Protein AF-A0A7S3F2D3-F1 (afdb_monomer_lite)

Foldseek 3Di:
DDPPPPPPPDDDDQDDLVNLLVVLVPDPLLVVLLVVLVVVPFWDALVCLVVSCVSCVVQADPVLSVVLSVVCNVPTDGSVVSSVSSSVRSSVVVNVVSVVVCVVVVPPPDPDPVNVVVVVVVVVVVVVVPPPDDPDDDDDDDDDDDDDDPPPDDDD

Radius of gyration: 31.04 Å; chains: 1; bounding box: 44×91×66 Å

Organism: NCBI:txid156174

Sequence (156 aa):
MQREKHVKNHGRTKKNKAELEEQLLRDPSFIRFQEEVTAHGSKVRASTVPKLLKIVDDLISKEYKMALLESTQRRAKGPAAVIEAVRQEALRKLMHEEDVLFDEAGMHNEFTMAELQERLDNVARSRSAHHTAAAEVRPLPQPPPPPLQLEGDGSC

pLDDT: mean 72.35, std 15.08, range [40.81, 91.88]

Structure (mmCIF, N/CA/C/O backbone):
data_AF-A0A7S3F2D3-F1
#
_entry.id   AF-A0A7S3F2D3-F1
#
loop_
_atom_site.group_PDB
_atom_site.id
_atom_site.type_symbol
_atom_site.label_atom_id
_atom_site.label_alt_id
_atom_site.label_comp_id
_atom_site.label_asym_id
_atom_site.label_entity_id
_atom_site.label_seq_id
_atom_site.pdbx_PDB_ins_code
_atom_site.Cartn_x
_atom_site.Cartn_y
_atom_site.Cartn_z
_atom_site.occupancy
_atom_site.B_iso_or_equiv
_atom_site.auth_seq_id
_atom_site.auth_comp_id
_atom_site.auth_asym_id
_atom_site.auth_atom_id
_atom_site.pdbx_PDB_model_num
ATOM 1 N N . MET A 1 1 ? 11.841 15.411 -46.232 1.00 44.62 1 MET A N 1
ATOM 2 C CA . MET A 1 1 ? 12.281 15.823 -44.881 1.00 44.62 1 MET A CA 1
ATOM 3 C C . MET A 1 1 ? 11.528 14.984 -43.858 1.00 44.62 1 MET A C 1
ATOM 5 O O . MET A 1 1 ? 10.372 15.277 -43.577 1.00 44.62 1 MET A O 1
ATOM 9 N N . GLN A 1 2 ? 12.122 13.892 -43.380 1.00 42.56 2 GLN A N 1
ATOM 10 C CA . GLN A 1 2 ? 11.521 13.057 -42.338 1.00 42.56 2 GLN A CA 1
ATOM 11 C C . GLN A 1 2 ? 12.016 13.566 -40.981 1.00 42.56 2 GLN A C 1
ATOM 13 O O . GLN A 1 2 ? 13.215 13.671 -40.753 1.00 42.56 2 GLN A O 1
ATOM 18 N N . ARG A 1 3 ? 11.082 13.973 -40.115 1.00 46.75 3 ARG A N 1
ATOM 19 C CA . ARG A 1 3 ? 11.367 14.355 -38.730 1.00 46.75 3 ARG A CA 1
ATOM 20 C C . ARG A 1 3 ? 11.551 13.071 -37.929 1.00 46.75 3 ARG A C 1
ATOM 22 O O . ARG A 1 3 ? 10.563 12.461 -37.526 1.00 46.75 3 ARG A O 1
ATOM 29 N N . GLU A 1 4 ? 12.797 12.672 -37.713 1.00 46.28 4 GLU A N 1
ATOM 30 C CA . GLU A 1 4 ? 13.143 11.656 -36.722 1.00 46.28 4 GLU A CA 1
ATOM 31 C C . GLU A 1 4 ? 12.720 12.164 -35.340 1.00 46.28 4 GLU A C 1
ATOM 33 O O . GLU A 1 4 ? 13.349 13.041 -34.741 1.00 46.28 4 GLU A O 1
ATOM 38 N N . LYS A 1 5 ? 11.603 11.634 -34.834 1.00 51.44 5 LYS A N 1
ATOM 39 C CA . LYS A 1 5 ? 11.257 11.740 -33.420 1.00 51.44 5 LYS A CA 1
ATOM 40 C C . LYS A 1 5 ? 12.273 10.895 -32.655 1.00 51.44 5 LYS A C 1
ATOM 42 O O . LYS A 1 5 ? 12.060 9.706 -32.458 1.00 51.44 5 LYS A O 1
ATOM 47 N N . HIS A 1 6 ? 13.371 11.517 -32.236 1.00 40.81 6 HIS A N 1
ATOM 48 C CA . HIS A 1 6 ? 14.227 10.990 -31.180 1.00 40.81 6 HIS A CA 1
ATOM 49 C C . HIS A 1 6 ? 13.373 10.847 -29.914 1.00 40.81 6 HIS A C 1
ATOM 51 O O . HIS A 1 6 ? 13.193 11.804 -29.156 1.00 40.81 6 HIS A O 1
ATOM 57 N N . VAL A 1 7 ? 12.801 9.662 -29.700 1.00 47.72 7 VAL A N 1
ATOM 58 C CA . VAL A 1 7 ? 12.283 9.282 -28.390 1.00 47.72 7 VAL A CA 1
ATOM 59 C C . VAL A 1 7 ? 13.518 9.137 -27.514 1.00 47.72 7 VAL A C 1
ATOM 61 O O . VAL A 1 7 ? 14.297 8.199 -27.660 1.00 47.72 7 VAL A O 1
ATOM 64 N N . LYS A 1 8 ? 13.757 10.132 -26.658 1.00 41.03 8 LYS A N 1
ATOM 65 C CA . LYS A 1 8 ? 14.771 10.054 -25.610 1.00 41.03 8 LYS A CA 1
ATOM 66 C C . LYS A 1 8 ? 14.320 8.980 -24.618 1.00 41.03 8 LYS A C 1
ATOM 68 O O . LYS A 1 8 ? 13.728 9.304 -23.594 1.00 41.03 8 LYS A O 1
ATOM 73 N N . ASN A 1 9 ? 14.588 7.714 -24.921 1.00 48.38 9 ASN A N 1
ATOM 74 C CA . ASN A 1 9 ? 14.547 6.635 -23.941 1.00 48.38 9 ASN A CA 1
ATOM 75 C C . ASN A 1 9 ? 15.756 6.829 -23.017 1.00 48.38 9 ASN A C 1
ATOM 77 O O . ASN A 1 9 ? 16.796 6.198 -23.175 1.00 48.38 9 ASN A O 1
ATOM 81 N N . HIS A 1 10 ? 15.668 7.801 -22.107 1.00 44.59 10 HIS A N 1
ATOM 82 C CA . HIS A 1 10 ? 16.598 7.882 -20.991 1.00 44.59 10 HIS A CA 1
ATOM 83 C C . HIS A 1 10 ? 16.352 6.673 -20.095 1.00 44.59 10 HIS A C 1
ATOM 85 O O . HIS A 1 10 ? 15.239 6.483 -19.607 1.00 44.59 10 HIS A O 1
ATOM 91 N N . GLY A 1 11 ? 17.402 5.865 -19.934 1.00 50.88 11 GLY A N 1
ATOM 92 C CA . GLY A 1 11 ? 17.434 4.684 -19.087 1.00 50.88 11 GLY A CA 1
ATOM 93 C C . GLY A 1 11 ? 16.884 4.998 -17.706 1.00 50.88 11 GLY A C 1
ATOM 94 O O . GLY A 1 11 ? 17.513 5.692 -16.909 1.00 50.88 11 GLY A O 1
ATOM 95 N N . ARG A 1 12 ? 15.682 4.495 -17.440 1.00 61.75 12 ARG A N 1
ATOM 96 C CA . ARG A 1 12 ? 15.146 4.425 -16.089 1.00 61.75 12 ARG A CA 1
ATOM 97 C C . ARG A 1 12 ? 16.090 3.510 -15.312 1.00 61.75 12 ARG A C 1
ATOM 99 O O . ARG A 1 12 ? 16.344 2.391 -15.746 1.00 61.75 12 ARG A O 1
ATOM 106 N N . THR A 1 13 ? 16.639 3.990 -14.203 1.00 69.81 13 THR A N 1
ATOM 107 C CA . THR A 1 13 ? 17.375 3.144 -13.254 1.00 69.81 13 THR A CA 1
ATOM 108 C C . THR A 1 13 ? 16.365 2.442 -12.358 1.00 69.81 13 THR A C 1
ATOM 110 O O . THR A 1 13 ? 15.392 3.069 -11.931 1.00 69.81 13 THR A O 1
ATOM 113 N N . LYS A 1 14 ? 16.554 1.138 -12.120 1.00 78.62 14 LYS A N 1
ATOM 114 C CA . LYS A 1 14 ? 15.628 0.336 -11.314 1.00 78.62 14 LYS A CA 1
ATOM 115 C C . LYS A 1 14 ? 15.625 0.867 -9.900 1.00 78.62 14 LYS A C 1
ATOM 117 O O . LYS A 1 14 ? 16.696 0.949 -9.296 1.00 78.62 14 LYS A O 1
ATOM 122 N N . LYS A 1 15 ? 14.445 1.211 -9.382 1.00 81.75 15 LYS A N 1
ATOM 123 C CA . LYS A 1 15 ? 14.356 1.658 -7.998 1.00 81.75 15 LYS A CA 1
ATOM 124 C C . LYS A 1 15 ? 14.701 0.497 -7.084 1.00 81.75 15 LYS A C 1
ATOM 126 O O . LYS A 1 15 ? 14.165 -0.605 -7.208 1.00 81.75 15 LYS A O 1
ATOM 131 N N . ASN A 1 16 ? 15.611 0.740 -6.157 1.00 84.56 16 ASN A N 1
ATOM 132 C CA . ASN A 1 16 ? 15.904 -0.206 -5.100 1.00 84.56 16 ASN A CA 1
ATOM 133 C C . ASN A 1 16 ? 14.797 -0.168 -4.028 1.00 84.56 16 ASN A C 1
ATOM 135 O O . ASN A 1 16 ? 13.944 0.721 -3.992 1.00 84.56 16 ASN A O 1
ATOM 139 N N . LYS A 1 17 ? 14.817 -1.144 -3.116 1.00 83.75 17 LYS A N 1
ATOM 140 C CA . LYS A 1 17 ? 13.819 -1.255 -2.044 1.00 83.75 17 LYS A CA 1
ATOM 141 C C . LYS A 1 17 ? 13.699 0.027 -1.204 1.00 83.75 17 LYS A C 1
ATOM 143 O O . LYS A 1 17 ? 12.588 0.405 -0.855 1.00 83.75 17 LYS A O 1
ATOM 148 N N . ALA A 1 18 ? 14.811 0.693 -0.891 1.00 86.38 18 ALA A N 1
ATOM 149 C CA . ALA A 1 18 ? 14.800 1.905 -0.071 1.00 86.38 18 ALA A CA 1
ATOM 150 C C . ALA A 1 18 ? 14.132 3.086 -0.797 1.00 86.38 18 ALA A C 1
ATOM 152 O O . ALA A 1 18 ? 13.370 3.829 -0.185 1.00 86.38 18 ALA A O 1
ATOM 153 N N . GLU A 1 19 ? 14.345 3.215 -2.107 1.00 87.00 19 GLU A N 1
ATOM 154 C CA . GLU A 1 19 ? 13.684 4.229 -2.939 1.00 87.00 19 GLU A CA 1
ATOM 155 C C . GLU A 1 19 ? 12.172 3.981 -3.045 1.00 87.00 19 GLU A C 1
ATOM 157 O O . GLU A 1 19 ? 11.379 4.922 -3.002 1.00 87.00 19 GLU A O 1
ATOM 162 N N . LEU A 1 20 ? 11.752 2.714 -3.132 1.00 86.88 20 LEU A N 1
ATOM 163 C CA . LEU A 1 20 ? 10.332 2.346 -3.112 1.00 86.88 20 LEU A CA 1
ATOM 164 C C . LEU A 1 20 ? 9.686 2.584 -1.745 1.00 86.88 20 LEU A C 1
ATOM 166 O O . LEU A 1 20 ? 8.534 3.010 -1.674 1.00 86.88 20 LEU A O 1
ATOM 170 N N . GLU A 1 21 ? 10.427 2.367 -0.659 1.00 87.94 21 GLU A N 1
ATOM 171 C CA . GLU A 1 21 ? 9.994 2.734 0.690 1.00 87.94 21 GLU A CA 1
ATOM 172 C C . GLU A 1 21 ? 9.810 4.236 0.852 1.00 87.94 21 GLU A C 1
ATOM 174 O O . GLU A 1 21 ? 8.783 4.670 1.370 1.00 87.94 21 GLU A O 1
ATOM 179 N N . GLU A 1 22 ? 10.758 5.037 0.376 1.00 89.94 22 GLU A N 1
ATOM 180 C CA . GLU A 1 22 ? 10.638 6.489 0.413 1.00 89.94 22 GLU A CA 1
ATOM 181 C C . GLU A 1 22 ? 9.462 6.985 -0.440 1.00 89.94 22 GLU A C 1
ATOM 183 O O . GLU A 1 22 ? 8.721 7.874 -0.015 1.00 89.94 22 GLU A O 1
ATOM 188 N N . GLN A 1 23 ? 9.239 6.377 -1.609 1.00 87.50 23 GLN A N 1
ATOM 189 C CA . GLN A 1 23 ? 8.074 6.667 -2.440 1.00 87.50 23 GLN A CA 1
ATOM 190 C C . GLN A 1 23 ? 6.767 6.354 -1.703 1.00 87.50 23 GLN A C 1
ATOM 192 O O . GLN A 1 23 ? 5.868 7.192 -1.689 1.00 87.50 23 GLN A O 1
ATOM 197 N N . LEU A 1 24 ? 6.666 5.184 -1.067 1.00 88.94 24 LEU A N 1
ATOM 198 C CA . LEU A 1 24 ? 5.480 4.789 -0.308 1.00 88.94 24 LEU A CA 1
ATOM 199 C C . LEU A 1 24 ? 5.238 5.717 0.891 1.00 88.94 24 LEU A C 1
ATOM 201 O O . LEU A 1 24 ? 4.101 6.087 1.161 1.00 88.94 24 LEU A O 1
ATOM 205 N N . LEU A 1 25 ? 6.292 6.140 1.594 1.00 88.81 25 LEU A N 1
ATOM 206 C CA . LEU A 1 25 ? 6.184 7.069 2.726 1.00 88.81 25 LEU A CA 1
ATOM 207 C C . LEU A 1 25 ? 5.719 8.472 2.319 1.00 88.81 25 LEU A C 1
ATOM 209 O O . LEU A 1 25 ? 5.173 9.196 3.149 1.00 88.81 25 LEU A O 1
ATOM 213 N N . ARG A 1 26 ? 5.920 8.853 1.056 1.00 90.38 26 ARG A N 1
ATOM 214 C CA . ARG A 1 26 ? 5.427 10.111 0.480 1.00 90.38 26 ARG A CA 1
ATOM 215 C C . ARG A 1 26 ? 4.042 9.969 -0.158 1.00 90.38 26 ARG A C 1
ATOM 217 O O . ARG A 1 26 ? 3.489 10.971 -0.609 1.00 90.38 26 ARG A O 1
ATOM 224 N N . ASP A 1 27 ? 3.484 8.759 -0.210 1.00 90.19 27 ASP A N 1
ATOM 225 C CA . ASP A 1 27 ? 2.192 8.505 -0.835 1.00 90.19 27 ASP A CA 1
ATOM 226 C C . ASP A 1 27 ? 1.036 9.073 0.021 1.00 90.19 27 ASP A C 1
ATOM 228 O O . ASP A 1 27 ? 0.857 8.666 1.175 1.00 90.19 27 ASP A O 1
ATOM 232 N N . PRO A 1 28 ? 0.207 9.990 -0.517 1.00 90.25 28 PRO A N 1
ATOM 233 C CA . PRO A 1 28 ? -0.875 10.624 0.240 1.00 90.25 28 PRO A CA 1
ATOM 234 C C . PRO A 1 28 ? -1.953 9.660 0.746 1.00 90.25 28 PRO A C 1
ATOM 236 O O . PRO A 1 28 ? -2.665 9.971 1.704 1.00 90.25 28 PRO A O 1
ATOM 239 N N . SER A 1 29 ? -2.146 8.523 0.081 1.00 90.00 29 SER A N 1
ATOM 240 C CA . SER A 1 29 ? -3.112 7.502 0.489 1.00 90.00 29 SER A CA 1
ATOM 241 C C . SER A 1 29 ? -2.542 6.667 1.631 1.00 90.00 29 SER A C 1
ATOM 243 O O . SER A 1 29 ? -3.244 6.400 2.607 1.00 90.00 29 SER A O 1
ATOM 245 N N . PHE A 1 30 ? -1.250 6.333 1.570 1.00 89.81 30 PHE A N 1
ATOM 246 C CA . PHE A 1 30 ? -0.566 5.648 2.664 1.00 89.81 30 PHE A CA 1
ATOM 247 C C . PHE A 1 30 ? -0.464 6.515 3.928 1.00 89.81 30 PHE A C 1
ATOM 249 O O . PHE A 1 30 ? -0.734 6.019 5.021 1.00 89.81 30 PHE A O 1
ATOM 256 N N . ILE A 1 31 ? -0.169 7.814 3.790 1.00 91.19 31 ILE A N 1
ATOM 257 C CA . ILE A 1 31 ? -0.139 8.769 4.914 1.00 91.19 31 ILE A CA 1
ATOM 258 C C . ILE A 1 31 ? -1.514 8.849 5.593 1.00 91.19 31 ILE A C 1
ATOM 260 O O . ILE A 1 31 ? -1.621 8.611 6.795 1.00 91.19 31 ILE A O 1
ATOM 264 N N . ARG A 1 32 ? -2.586 9.082 4.820 1.00 91.88 32 ARG A N 1
ATOM 265 C CA . ARG A 1 32 ? -3.959 9.139 5.359 1.00 91.88 32 ARG A CA 1
ATOM 266 C C . ARG A 1 32 ? -4.363 7.850 6.064 1.00 91.88 32 ARG A C 1
ATOM 268 O O . ARG A 1 32 ? -5.030 7.879 7.092 1.00 91.88 32 ARG A O 1
ATOM 275 N N . PHE A 1 33 ? -3.945 6.705 5.534 1.00 91.19 33 PHE A N 1
ATOM 276 C CA . PHE A 1 33 ? -4.192 5.422 6.175 1.00 91.19 33 PHE A CA 1
ATOM 277 C C . PHE A 1 33 ? -3.475 5.289 7.521 1.00 91.19 33 PHE A C 1
ATOM 279 O O . PHE A 1 33 ? -4.085 4.818 8.478 1.00 91.19 33 PHE A O 1
ATOM 286 N N . GLN A 1 34 ? -2.216 5.723 7.631 1.00 89.50 34 GLN A N 1
ATOM 287 C CA . GLN A 1 34 ? -1.500 5.715 8.910 1.00 89.50 34 GLN A CA 1
ATOM 288 C C . GLN A 1 34 ? -2.197 6.586 9.957 1.00 89.50 34 GLN A C 1
ATOM 290 O O . GLN A 1 34 ? -2.373 6.143 11.094 1.00 89.50 34 GLN A O 1
ATOM 295 N N . GLU A 1 35 ? -2.621 7.790 9.574 1.00 90.44 35 GLU A N 1
ATOM 296 C CA . GLU A 1 35 ? -3.352 8.712 10.448 1.00 90.44 35 GLU A CA 1
ATOM 297 C C . GLU A 1 35 ? -4.655 8.073 10.953 1.00 90.44 35 GLU A C 1
ATOM 299 O O . GLU A 1 35 ? -4.879 7.991 12.163 1.00 90.44 35 GLU A O 1
ATOM 304 N N . GLU A 1 36 ? -5.463 7.517 10.046 1.00 89.12 36 GLU A N 1
ATOM 305 C CA . GLU A 1 36 ? -6.760 6.915 10.374 1.00 89.12 36 GLU A CA 1
ATOM 306 C C . GLU A 1 36 ? -6.615 5.645 11.236 1.00 89.12 36 GLU A C 1
ATOM 308 O O . GLU A 1 36 ? -7.369 5.418 12.186 1.00 89.12 36 GLU A O 1
ATOM 313 N N . VAL A 1 37 ? -5.612 4.807 10.953 1.00 87.31 37 VAL A N 1
ATOM 314 C CA . VAL A 1 37 ? -5.323 3.602 11.748 1.00 87.31 37 VAL A CA 1
ATOM 315 C C . VAL A 1 37 ? -4.846 3.972 13.154 1.00 87.31 37 VAL A C 1
ATOM 317 O O . VAL A 1 37 ? -5.221 3.309 14.124 1.00 87.31 37 VAL A O 1
ATOM 320 N N . THR A 1 38 ? -4.054 5.036 13.286 1.00 85.81 38 THR A N 1
ATOM 321 C CA . THR A 1 38 ? -3.532 5.502 14.580 1.00 85.81 38 THR A CA 1
ATOM 322 C C . THR A 1 38 ? -4.618 6.195 15.410 1.00 85.81 38 THR A C 1
ATOM 324 O O . THR A 1 38 ? -4.657 6.033 16.631 1.00 85.81 38 THR A O 1
ATOM 327 N N . ALA A 1 39 ? -5.569 6.874 14.760 1.00 86.06 39 ALA A N 1
ATOM 328 C CA . ALA A 1 39 ? -6.742 7.470 15.402 1.00 86.06 39 ALA A CA 1
ATOM 329 C C . ALA A 1 39 ? -7.682 6.437 16.058 1.00 86.06 39 ALA A C 1
ATOM 331 O O . ALA A 1 39 ? -8.411 6.769 16.994 1.00 86.06 39 ALA A O 1
ATOM 332 N N . HIS A 1 40 ? -7.645 5.166 15.638 1.00 74.75 40 HIS A N 1
ATOM 333 C CA . HIS A 1 40 ? -8.490 4.104 16.200 1.00 74.75 40 HIS A CA 1
ATOM 334 C C . HIS A 1 40 ? -8.095 3.633 17.619 1.00 74.75 40 HIS A C 1
ATOM 336 O O . HIS A 1 40 ? -8.827 2.839 18.220 1.00 74.75 40 HIS A O 1
ATOM 342 N N . GLY A 1 41 ? -6.987 4.124 18.187 1.00 74.25 41 GLY A N 1
ATOM 343 C CA . GLY A 1 41 ? -6.551 3.800 19.549 1.00 74.25 41 GLY A CA 1
ATOM 344 C C . GLY A 1 41 ? -5.773 2.483 19.642 1.00 74.25 41 GLY A C 1
ATOM 345 O O . GLY A 1 41 ? -5.090 2.082 18.712 1.00 74.25 41 GLY A O 1
ATOM 346 N N . SER A 1 42 ? -5.833 1.777 20.775 1.00 77.62 42 SER A N 1
ATOM 347 C CA . SER A 1 42 ? -4.917 0.654 21.061 1.00 77.62 42 SER A CA 1
ATOM 348 C C . SER A 1 42 ? -5.153 -0.625 20.241 1.00 77.62 42 SER A C 1
ATOM 350 O O . SER A 1 42 ? -4.258 -1.471 20.164 1.00 77.62 42 SER A O 1
ATOM 352 N N . LYS A 1 43 ? -6.335 -0.799 19.631 1.00 82.06 43 LYS A N 1
ATOM 353 C CA . LYS A 1 43 ? -6.689 -1.992 18.842 1.00 82.06 43 LYS A CA 1
ATOM 354 C C . LYS A 1 43 ? -7.596 -1.646 17.666 1.00 82.06 43 LYS A C 1
ATOM 356 O O . LYS A 1 43 ? -8.615 -0.981 17.836 1.00 82.06 43 LYS A O 1
ATOM 361 N N . VAL A 1 44 ? -7.288 -2.216 16.505 1.00 82.19 44 VAL A N 1
ATOM 362 C CA . VAL A 1 44 ? -8.126 -2.129 15.306 1.00 82.19 44 VAL A CA 1
ATOM 363 C C . VAL A 1 44 ? -9.126 -3.286 15.311 1.00 82.19 44 VAL A C 1
ATOM 365 O O . VAL A 1 44 ? -8.745 -4.454 15.432 1.00 82.19 44 VAL A O 1
ATOM 368 N N . ARG A 1 45 ? -10.422 -2.970 15.205 1.00 81.25 45 ARG A N 1
ATOM 369 C CA . ARG A 1 45 ? -11.493 -3.975 15.128 1.00 81.25 45 ARG A CA 1
ATOM 370 C C . ARG A 1 45 ? -11.670 -4.437 13.686 1.00 81.25 45 ARG A C 1
ATOM 372 O O . ARG A 1 45 ? -11.588 -3.640 12.761 1.00 81.25 45 ARG A O 1
ATOM 379 N N . ALA A 1 46 ? -12.032 -5.698 13.488 1.00 80.50 46 ALA A N 1
ATOM 380 C CA . ALA A 1 46 ? -12.260 -6.238 12.148 1.00 80.50 46 ALA A CA 1
ATOM 381 C C . ALA A 1 46 ? -13.326 -5.476 11.335 1.00 80.50 46 ALA A C 1
ATOM 383 O O . ALA A 1 46 ? -13.222 -5.384 10.119 1.00 80.50 46 ALA A O 1
ATOM 384 N N . SER A 1 47 ? -14.329 -4.886 11.995 1.00 83.31 47 SER A N 1
ATOM 385 C CA .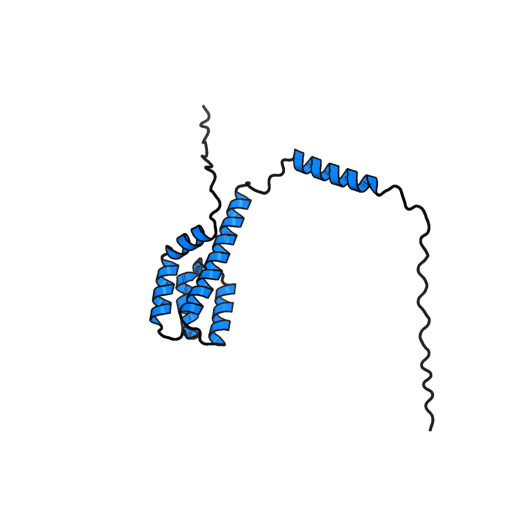 SER A 1 47 ? -15.373 -4.093 11.332 1.00 83.31 47 SER A CA 1
ATOM 386 C C . SER A 1 47 ? -14.877 -2.763 10.754 1.00 83.31 47 SER A C 1
ATOM 388 O O . SER A 1 47 ? -15.539 -2.198 9.884 1.00 83.31 47 SER A O 1
ATOM 390 N N . THR A 1 48 ? -13.734 -2.249 11.217 1.00 84.38 48 THR A N 1
ATOM 391 C CA . THR A 1 48 ? -13.156 -0.988 10.728 1.00 84.38 48 THR A CA 1
ATOM 392 C C . THR A 1 48 ? -12.139 -1.221 9.615 1.00 84.38 48 THR A C 1
ATOM 394 O O . THR A 1 48 ? -11.973 -0.360 8.755 1.00 84.38 48 THR A O 1
ATOM 397 N N . VAL A 1 49 ? -11.540 -2.415 9.549 1.00 84.19 49 VAL A N 1
ATOM 398 C CA . VAL A 1 49 ? -10.535 -2.801 8.544 1.00 84.19 49 VAL A CA 1
ATOM 399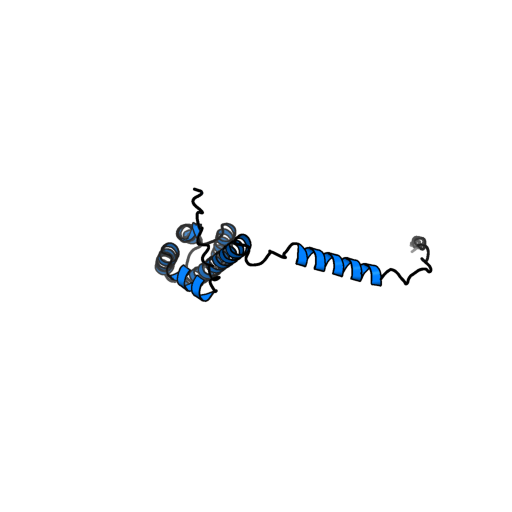 C C . VAL A 1 49 ? -10.991 -2.564 7.097 1.00 84.19 49 VAL A C 1
ATOM 401 O O . VAL A 1 49 ? -10.238 -1.919 6.377 1.00 84.19 49 VAL A O 1
ATOM 404 N N . PRO A 1 50 ? -12.207 -2.940 6.644 1.00 85.50 50 PRO A N 1
ATOM 405 C CA . PRO A 1 50 ? -12.646 -2.638 5.278 1.00 85.50 50 PRO A CA 1
ATOM 406 C C . PRO A 1 50 ? -12.620 -1.145 4.936 1.00 85.50 50 PRO A C 1
ATOM 408 O O . PRO A 1 50 ? -12.256 -0.768 3.826 1.00 85.50 50 PRO A O 1
ATOM 411 N N . LYS A 1 51 ? -13.003 -0.288 5.893 1.00 88.25 51 LYS A N 1
ATOM 412 C CA . LYS A 1 51 ? -13.029 1.168 5.697 1.00 88.25 51 LYS A CA 1
ATOM 413 C C . LYS A 1 51 ? -11.615 1.727 5.581 1.00 88.25 51 LYS A C 1
ATOM 415 O O . LYS A 1 51 ? -11.366 2.551 4.712 1.00 88.25 51 LYS A O 1
ATOM 420 N N . LEU A 1 52 ? -10.703 1.226 6.412 1.00 86.50 52 LEU A N 1
ATOM 421 C CA . LEU A 1 52 ? -9.292 1.607 6.400 1.00 86.50 52 LEU A CA 1
ATOM 422 C C . LEU A 1 52 ? -8.608 1.158 5.103 1.00 86.50 52 LEU A C 1
ATOM 424 O O . LEU A 1 52 ? -7.915 1.941 4.465 1.00 86.50 52 LEU A O 1
ATOM 428 N N . LEU A 1 53 ? -8.858 -0.074 4.654 1.00 87.44 53 LEU A N 1
ATOM 429 C CA . LEU A 1 53 ? -8.251 -0.602 3.430 1.00 87.44 53 LEU A CA 1
ATOM 430 C C . LEU A 1 53 ? -8.767 0.062 2.154 1.00 87.44 53 LEU A C 1
ATOM 432 O O . LEU A 1 53 ? -8.049 0.077 1.161 1.00 87.44 53 LEU A O 1
ATOM 436 N N . LYS A 1 54 ? -9.958 0.671 2.191 1.00 88.81 54 LYS A N 1
ATOM 437 C CA . LYS A 1 54 ? -10.464 1.492 1.086 1.00 88.81 54 LYS A CA 1
ATOM 438 C C . LYS A 1 54 ? -9.605 2.740 0.837 1.00 88.81 54 LYS A C 1
ATOM 440 O O . LYS A 1 54 ? -9.596 3.251 -0.274 1.00 88.81 54 LYS A O 1
ATOM 445 N N . ILE A 1 55 ? -8.884 3.230 1.848 1.00 87.00 55 ILE A N 1
ATOM 446 C CA . ILE A 1 55 ? -7.977 4.380 1.707 1.00 87.00 55 ILE A CA 1
ATOM 447 C C . ILE A 1 55 ? -6.767 4.001 0.843 1.00 87.00 55 ILE A C 1
ATOM 449 O O . ILE A 1 55 ? -6.300 4.810 0.051 1.00 87.00 55 ILE A O 1
ATOM 453 N N . VAL A 1 56 ? -6.295 2.759 0.963 1.00 86.75 56 VAL A N 1
ATOM 454 C CA . VAL A 1 56 ? -5.116 2.219 0.264 1.00 86.75 56 VAL A CA 1
ATOM 455 C C . VAL A 1 56 ? -5.506 1.241 -0.843 1.00 86.75 56 VAL A C 1
ATOM 457 O O . VAL A 1 56 ? -4.748 0.327 -1.159 1.00 86.75 56 VAL A O 1
ATOM 460 N N . ASP A 1 57 ? -6.700 1.403 -1.423 1.00 86.81 57 ASP A N 1
ATOM 461 C CA . ASP A 1 57 ? -7.288 0.420 -2.339 1.00 86.81 57 ASP A CA 1
ATOM 462 C C . ASP A 1 57 ? -6.372 0.124 -3.537 1.00 86.81 57 ASP A C 1
ATOM 464 O O . ASP A 1 57 ? -6.216 -1.037 -3.920 1.00 86.81 57 ASP A O 1
ATOM 468 N N . ASP A 1 58 ? -5.697 1.159 -4.035 1.00 84.69 58 ASP A N 1
ATOM 469 C CA . ASP A 1 58 ? -4.779 1.093 -5.171 1.00 84.69 58 ASP A CA 1
ATOM 470 C C . ASP A 1 58 ? -3.376 0.592 -4.795 1.00 84.69 58 ASP A C 1
ATOM 472 O O . ASP A 1 58 ? -2.627 0.154 -5.664 1.00 84.69 58 ASP A O 1
ATOM 476 N N . LEU A 1 59 ? -3.004 0.606 -3.512 1.00 83.19 59 LEU A N 1
ATOM 477 C CA . LEU A 1 59 ? -1.656 0.239 -3.060 1.00 83.19 59 LEU A CA 1
ATOM 478 C C . LEU A 1 59 ? -1.508 -1.250 -2.747 1.00 83.19 59 LEU A C 1
ATOM 480 O O . LEU A 1 59 ? -0.398 -1.769 -2.756 1.00 83.19 59 LEU A O 1
ATOM 484 N N . ILE A 1 60 ? -2.606 -1.955 -2.472 1.00 84.75 60 ILE A N 1
ATOM 485 C CA . ILE A 1 60 ? -2.574 -3.365 -2.063 1.00 84.75 60 ILE A CA 1
ATOM 486 C C . ILE A 1 60 ? -3.518 -4.223 -2.904 1.00 84.75 60 ILE A C 1
ATOM 488 O O . ILE A 1 60 ? -4.565 -3.775 -3.375 1.00 84.75 60 ILE A O 1
ATOM 492 N N . SER A 1 61 ? -3.155 -5.491 -3.086 1.00 81.06 61 SER A N 1
ATOM 493 C CA . SER A 1 61 ? -3.956 -6.438 -3.862 1.00 81.06 61 SER A CA 1
ATOM 494 C C . SER A 1 61 ? -5.302 -6.747 -3.187 1.00 81.06 61 SER A C 1
ATOM 496 O O . SER A 1 61 ? -5.452 -6.699 -1.962 1.00 81.06 61 SER A O 1
ATOM 498 N N . LYS A 1 62 ? -6.313 -7.097 -3.995 1.00 82.50 62 LYS A N 1
ATOM 499 C CA . LYS A 1 62 ? -7.633 -7.523 -3.493 1.00 82.50 62 LYS A CA 1
ATOM 500 C C . LYS A 1 62 ? -7.524 -8.761 -2.596 1.00 82.50 62 LYS A C 1
ATOM 502 O O . LYS A 1 62 ? -8.224 -8.856 -1.591 1.00 82.50 62 LYS A O 1
ATOM 507 N N . GLU A 1 63 ? -6.627 -9.676 -2.943 1.00 77.50 63 GLU A N 1
ATOM 508 C CA . GLU A 1 63 ? -6.344 -10.901 -2.190 1.00 77.50 63 GLU A CA 1
ATOM 509 C C . GLU A 1 63 ? -5.771 -10.576 -0.807 1.00 77.50 63 GLU A C 1
ATOM 511 O O . GLU A 1 63 ? -6.230 -11.114 0.201 1.00 77.50 63 GLU A O 1
ATOM 516 N N . TYR A 1 64 ? -4.851 -9.611 -0.728 1.00 83.00 64 TYR A N 1
ATOM 517 C CA . TYR A 1 64 ? -4.282 -9.190 0.547 1.00 83.00 64 TYR A CA 1
ATOM 518 C C . TYR A 1 64 ? -5.294 -8.482 1.452 1.00 83.00 64 TYR A C 1
ATOM 520 O O . TYR A 1 64 ? -5.285 -8.690 2.667 1.00 83.00 64 TYR A O 1
ATOM 528 N N . LYS A 1 65 ? -6.224 -7.697 0.886 1.00 83.31 65 LYS A N 1
ATOM 529 C CA . LYS A 1 65 ? -7.319 -7.085 1.666 1.00 83.31 65 LYS A CA 1
ATOM 530 C C . LYS A 1 65 ? -8.146 -8.145 2.394 1.00 83.31 65 LYS A C 1
ATOM 532 O O . LYS A 1 65 ? -8.455 -7.976 3.574 1.00 83.31 65 LYS A O 1
ATOM 537 N N . MET A 1 66 ? -8.455 -9.247 1.710 1.00 79.88 66 MET A N 1
ATOM 538 C CA . MET A 1 66 ? -9.183 -10.378 2.289 1.00 79.88 66 MET A CA 1
ATOM 539 C C . MET A 1 66 ? -8.360 -11.087 3.369 1.00 79.88 66 MET A C 1
ATOM 541 O O . MET A 1 66 ? -8.856 -11.288 4.477 1.00 79.88 66 MET A O 1
ATOM 545 N N . ALA A 1 67 ? -7.083 -11.371 3.105 1.00 80.81 67 ALA A N 1
ATOM 546 C CA . ALA A 1 67 ? -6.197 -11.998 4.087 1.00 80.81 67 ALA A CA 1
ATOM 547 C C . ALA A 1 67 ? -6.040 -11.150 5.366 1.00 80.81 67 ALA A C 1
ATOM 549 O O . ALA A 1 67 ? -6.066 -11.671 6.486 1.00 80.81 67 ALA A O 1
ATOM 550 N N . LEU A 1 68 ? -5.918 -9.827 5.225 1.00 81.62 68 LEU A N 1
ATOM 551 C CA . LEU A 1 68 ? -5.802 -8.909 6.356 1.00 81.62 68 LEU A CA 1
ATOM 552 C C . LEU A 1 68 ? -7.114 -8.808 7.151 1.00 81.62 68 LEU A C 1
ATOM 554 O O . LEU A 1 68 ? -7.078 -8.771 8.387 1.00 81.62 68 LEU A O 1
ATOM 558 N N . LEU A 1 69 ? -8.264 -8.828 6.470 1.00 82.19 69 LEU A N 1
ATOM 559 C CA . LEU A 1 69 ? -9.584 -8.909 7.096 1.00 82.19 69 LEU A CA 1
ATOM 560 C C . LEU A 1 69 ? -9.729 -10.192 7.928 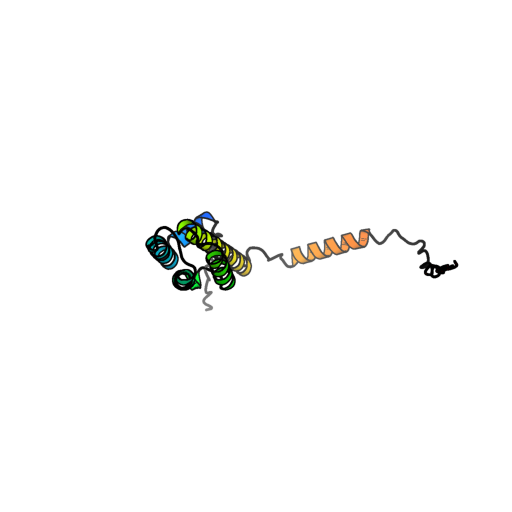1.00 82.19 69 LEU A C 1
ATOM 562 O O . LEU A 1 69 ? -10.054 -10.127 9.110 1.00 82.19 69 LEU A O 1
ATOM 566 N N . GLU A 1 70 ? -9.428 -11.354 7.353 1.00 80.38 70 GLU A N 1
ATOM 567 C CA . GLU A 1 70 ? -9.511 -12.639 8.057 1.00 80.38 70 GLU A CA 1
ATOM 568 C C . GLU A 1 70 ? -8.557 -12.697 9.254 1.00 80.38 70 GLU A C 1
ATOM 570 O O . GLU A 1 70 ? -8.911 -13.159 10.342 1.00 80.38 70 GLU A O 1
ATOM 575 N N . SER A 1 71 ? -7.339 -12.181 9.082 1.00 72.75 71 SER A N 1
ATOM 576 C CA . SER A 1 71 ? -6.332 -12.141 10.141 1.00 72.75 71 SER A CA 1
ATOM 577 C C . SER A 1 71 ? -6.771 -11.267 11.324 1.00 72.75 71 SER A C 1
ATOM 579 O O . SER A 1 71 ? -6.556 -11.636 12.480 1.00 72.75 71 SER A O 1
ATOM 581 N N . THR A 1 72 ? -7.415 -10.128 11.051 1.00 74.94 72 THR A N 1
ATOM 582 C CA . THR A 1 72 ? -7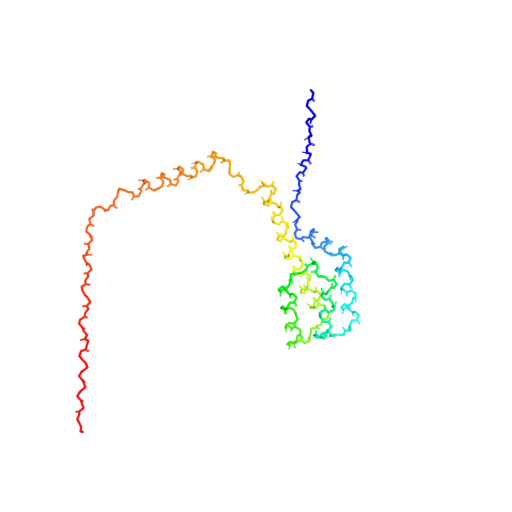.920 -9.197 12.079 1.00 74.94 72 THR A CA 1
ATOM 583 C C . THR A 1 72 ? -9.242 -9.644 12.708 1.00 74.94 72 THR A C 1
ATOM 585 O O . THR A 1 72 ? -9.486 -9.344 13.876 1.00 74.94 72 THR A O 1
ATOM 588 N N . GLN A 1 73 ? -10.069 -10.411 11.987 1.00 74.56 73 GLN A N 1
ATOM 589 C CA . GLN A 1 73 ? -11.239 -11.104 12.545 1.00 74.56 73 GLN A CA 1
ATOM 590 C C . GLN A 1 73 ? -10.835 -12.165 13.570 1.00 74.56 73 GLN A C 1
ATOM 592 O O . GLN A 1 73 ? -11.467 -12.279 14.617 1.00 74.56 73 GLN A O 1
ATOM 597 N N . ARG A 1 74 ? -9.760 -12.918 13.299 1.00 70.75 74 ARG A N 1
ATOM 598 C CA . ARG A 1 74 ? -9.264 -13.953 14.219 1.00 70.75 74 ARG A CA 1
ATOM 599 C C . ARG A 1 74 ? -8.572 -13.367 15.448 1.00 70.75 74 ARG A C 1
ATOM 601 O O . ARG A 1 74 ? -8.620 -13.974 16.515 1.00 70.75 74 ARG A O 1
ATOM 608 N N . ARG A 1 75 ? -7.887 -12.225 15.311 1.00 66.88 75 ARG A N 1
ATOM 609 C CA . ARG A 1 75 ? -7.166 -11.554 16.405 1.00 66.88 75 ARG A CA 1
ATOM 610 C C . ARG A 1 75 ? -7.191 -10.042 16.201 1.00 66.88 75 ARG A C 1
ATOM 612 O O . ARG A 1 75 ? -6.694 -9.555 15.191 1.00 66.88 75 ARG A O 1
ATOM 619 N N . ALA A 1 76 ? -7.687 -9.291 17.187 1.00 62.84 76 ALA A N 1
ATOM 620 C CA . ALA A 1 76 ? -7.552 -7.836 17.179 1.00 62.84 76 ALA A CA 1
ATOM 621 C C . ALA A 1 76 ? -6.061 -7.459 17.146 1.00 62.84 76 ALA A C 1
ATOM 623 O O . ALA A 1 76 ? -5.294 -7.892 18.011 1.00 62.84 76 ALA A O 1
ATOM 624 N N . LYS A 1 77 ? -5.651 -6.672 16.148 1.00 76.44 77 LYS A N 1
ATOM 625 C CA . LYS A 1 77 ? -4.258 -6.243 15.967 1.00 76.44 77 LYS A CA 1
ATOM 626 C C . LYS A 1 77 ? -4.067 -4.813 16.458 1.00 76.44 77 LYS A C 1
ATOM 628 O O . LYS A 1 77 ? -4.983 -3.993 16.387 1.00 76.44 77 LYS A O 1
ATOM 633 N N . GLY A 1 78 ? -2.868 -4.520 16.953 1.00 82.94 78 GLY A N 1
ATOM 634 C CA . GLY A 1 78 ? -2.463 -3.145 17.225 1.00 82.94 78 GLY A CA 1
ATOM 635 C C . GLY A 1 78 ? -2.309 -2.347 15.919 1.00 82.94 78 GLY A C 1
ATOM 636 O O . GLY A 1 78 ? -1.965 -2.949 14.897 1.00 82.94 78 GLY A O 1
ATOM 637 N N . PRO A 1 79 ? -2.513 -1.017 15.942 1.00 83.56 79 PRO A N 1
ATOM 638 C CA . PRO A 1 79 ? -2.345 -0.133 14.784 1.00 83.56 79 PRO A CA 1
ATOM 639 C C . PRO A 1 79 ? -1.024 -0.342 14.037 1.00 83.56 79 PRO A C 1
ATOM 641 O O . PRO A 1 79 ? -1.027 -0.549 12.828 1.00 83.56 79 PRO A O 1
ATOM 644 N N . ALA A 1 80 ? 0.097 -0.402 14.764 1.00 85.56 80 ALA A N 1
ATOM 645 C CA . ALA A 1 80 ? 1.428 -0.577 14.181 1.00 85.56 80 ALA A CA 1
ATOM 646 C C . ALA A 1 80 ? 1.559 -1.871 13.360 1.00 85.56 80 ALA A C 1
ATOM 648 O O . ALA A 1 80 ? 2.139 -1.866 12.281 1.00 85.56 80 ALA A O 1
ATOM 649 N N . ALA A 1 81 ? 0.963 -2.973 13.828 1.00 85.50 81 ALA A N 1
ATOM 650 C CA . ALA A 1 81 ? 0.998 -4.245 13.110 1.00 85.50 81 ALA A CA 1
ATOM 651 C C . ALA A 1 81 ? 0.142 -4.220 11.833 1.00 85.50 81 ALA A C 1
ATOM 653 O O . ALA A 1 81 ? 0.451 -4.918 10.872 1.00 85.50 81 ALA A O 1
ATOM 654 N N . VAL A 1 82 ? -0.942 -3.439 11.824 1.00 84.56 82 VAL A N 1
ATOM 655 C CA . VAL A 1 82 ? -1.788 -3.246 10.637 1.00 84.56 82 VAL A CA 1
ATOM 656 C C . VAL A 1 82 ? -1.079 -2.352 9.620 1.00 84.56 82 VAL A C 1
ATOM 658 O O . VAL A 1 82 ? -1.071 -2.679 8.436 1.00 84.56 82 VAL A O 1
ATOM 661 N N . ILE A 1 83 ? -0.435 -1.278 10.085 1.00 86.88 83 ILE A N 1
ATOM 662 C CA . ILE A 1 83 ? 0.359 -0.374 9.245 1.00 86.88 83 ILE A CA 1
ATOM 663 C C . ILE A 1 83 ? 1.512 -1.125 8.584 1.00 86.88 83 ILE A C 1
ATOM 665 O O . ILE A 1 83 ? 1.662 -1.055 7.368 1.00 86.88 83 ILE A O 1
ATOM 669 N N . GLU A 1 84 ? 2.281 -1.887 9.360 1.00 87.81 84 GLU A N 1
ATOM 670 C CA . GLU A 1 84 ? 3.431 -2.631 8.843 1.00 87.81 84 GLU A CA 1
ATOM 671 C C . GLU A 1 84 ? 3.012 -3.726 7.853 1.00 87.81 84 GLU A C 1
ATOM 673 O O . GLU A 1 84 ? 3.645 -3.900 6.817 1.00 87.81 84 GLU A O 1
ATOM 678 N N . ALA A 1 85 ? 1.897 -4.414 8.111 1.00 86.06 85 ALA A N 1
ATOM 679 C CA . ALA A 1 85 ? 1.345 -5.394 7.179 1.00 86.06 85 ALA A CA 1
ATOM 680 C C . ALA A 1 85 ? 1.004 -4.752 5.819 1.00 86.06 85 ALA A C 1
ATOM 682 O O . ALA A 1 85 ? 1.444 -5.225 4.771 1.00 86.06 85 ALA A O 1
ATOM 683 N N . VAL A 1 86 ? 0.278 -3.629 5.833 1.00 86.31 86 VAL A N 1
ATOM 684 C CA . VAL A 1 86 ? -0.054 -2.891 4.604 1.00 86.31 86 VAL A CA 1
ATOM 685 C C . VAL A 1 86 ? 1.198 -2.333 3.927 1.00 86.31 86 VAL A C 1
ATOM 687 O O . VAL A 1 86 ? 1.291 -2.409 2.704 1.00 86.31 86 VAL A O 1
ATOM 690 N N . ARG A 1 87 ? 2.185 -1.845 4.693 1.00 88.25 87 ARG A N 1
ATOM 691 C CA . ARG A 1 87 ? 3.479 -1.386 4.164 1.00 88.25 87 ARG A CA 1
ATOM 692 C C . ARG A 1 87 ? 4.172 -2.490 3.372 1.00 88.25 87 ARG A C 1
ATOM 694 O O . ARG A 1 87 ? 4.583 -2.262 2.241 1.00 88.25 87 ARG A O 1
ATOM 701 N N . GLN A 1 88 ? 4.291 -3.681 3.954 1.00 87.31 88 GLN A N 1
ATOM 702 C CA . GLN A 1 88 ? 4.989 -4.808 3.335 1.00 87.31 88 GLN A CA 1
ATOM 703 C C . GLN A 1 88 ? 4.318 -5.262 2.039 1.00 87.31 88 GLN A C 1
ATOM 705 O O . GLN A 1 88 ? 5.011 -5.504 1.053 1.00 87.31 88 GLN A O 1
ATOM 710 N N . GLU A 1 89 ? 2.985 -5.330 2.007 1.00 87.94 89 GLU A N 1
ATOM 711 C CA . GLU A 1 89 ? 2.267 -5.677 0.778 1.00 87.94 89 GLU A CA 1
ATOM 712 C C . GLU A 1 89 ? 2.383 -4.587 -0.288 1.00 87.94 89 GLU A C 1
ATOM 714 O O . GLU A 1 89 ? 2.620 -4.905 -1.452 1.00 87.94 89 GLU A O 1
ATOM 719 N N . ALA A 1 90 ? 2.245 -3.313 0.090 1.00 85.31 90 ALA A N 1
ATOM 720 C CA . ALA A 1 90 ? 2.381 -2.207 -0.851 1.00 85.31 90 ALA A CA 1
ATOM 721 C C . ALA A 1 90 ? 3.784 -2.176 -1.473 1.00 85.31 90 ALA A C 1
ATOM 723 O O . ALA A 1 90 ? 3.920 -2.030 -2.685 1.00 85.31 90 ALA A O 1
ATOM 724 N N . LEU A 1 91 ? 4.830 -2.418 -0.675 1.00 85.81 91 LEU A N 1
ATOM 725 C CA . LEU A 1 91 ? 6.195 -2.568 -1.182 1.00 85.81 91 LEU A CA 1
ATOM 726 C C . LEU A 1 91 ? 6.348 -3.783 -2.089 1.00 85.81 91 LEU A C 1
ATOM 728 O O . LEU A 1 91 ? 6.970 -3.668 -3.139 1.00 85.81 91 LEU A O 1
ATOM 732 N N . ARG A 1 92 ? 5.771 -4.933 -1.724 1.00 85.25 92 ARG A N 1
ATOM 733 C CA . ARG A 1 92 ? 5.799 -6.136 -2.567 1.00 85.25 92 ARG A CA 1
ATOM 734 C C . ARG A 1 92 ? 5.167 -5.864 -3.933 1.00 85.25 92 ARG A C 1
ATOM 736 O O . ARG A 1 92 ? 5.724 -6.272 -4.948 1.00 85.25 92 ARG A O 1
ATOM 743 N N . LYS A 1 93 ? 4.029 -5.164 -3.955 1.00 86.25 93 LYS A N 1
ATOM 744 C CA . LYS A 1 93 ? 3.340 -4.764 -5.185 1.00 86.25 93 LYS A CA 1
ATOM 745 C C . LYS A 1 93 ? 4.197 -3.802 -6.013 1.00 86.25 93 LYS A C 1
ATOM 747 O O . LYS A 1 93 ? 4.418 -4.076 -7.184 1.00 86.25 93 LYS A O 1
ATOM 752 N N . LEU A 1 94 ? 4.739 -2.749 -5.398 1.00 83.44 94 LEU A N 1
ATOM 753 C CA . LEU A 1 94 ? 5.614 -1.778 -6.066 1.00 83.44 94 LEU A CA 1
ATOM 754 C C . LEU A 1 94 ? 6.887 -2.417 -6.637 1.00 83.44 94 LEU A C 1
ATOM 756 O O . LEU A 1 94 ? 7.299 -2.078 -7.739 1.00 83.44 94 LEU A O 1
ATOM 760 N N . MET A 1 95 ? 7.503 -3.351 -5.909 1.00 84.75 95 MET A N 1
ATOM 761 C CA . MET A 1 95 ? 8.660 -4.101 -6.402 1.00 84.75 95 MET A CA 1
ATOM 762 C C . MET A 1 95 ? 8.293 -4.944 -7.624 1.00 84.75 95 MET A C 1
ATOM 764 O O . MET A 1 95 ? 9.022 -4.924 -8.607 1.00 84.75 95 MET A O 1
ATOM 768 N N . HIS A 1 96 ? 7.153 -5.637 -7.584 1.00 83.25 96 HIS A N 1
ATOM 769 C CA . HIS A 1 96 ? 6.692 -6.440 -8.713 1.00 83.25 96 HIS A CA 1
ATOM 770 C C . HIS A 1 96 ? 6.339 -5.580 -9.935 1.00 83.25 96 HIS A C 1
ATOM 772 O O . HIS A 1 96 ? 6.671 -5.945 -11.057 1.00 83.25 96 HIS A O 1
ATOM 778 N N . GLU A 1 97 ? 5.709 -4.424 -9.729 1.00 80.44 97 GLU A N 1
ATOM 779 C CA . GLU A 1 97 ? 5.442 -3.459 -10.799 1.00 80.44 97 GLU A CA 1
ATOM 780 C C . GLU A 1 97 ? 6.739 -2.890 -11.391 1.00 80.44 97 GLU A C 1
ATOM 782 O O . GLU A 1 97 ? 6.849 -2.782 -12.611 1.00 80.44 97 GLU A O 1
ATOM 787 N N . GLU A 1 98 ? 7.741 -2.569 -10.563 1.00 79.25 98 GLU A N 1
ATOM 788 C CA . GLU A 1 98 ? 9.072 -2.189 -11.054 1.00 79.25 98 GLU A CA 1
ATOM 789 C C . GLU A 1 98 ? 9.726 -3.324 -11.848 1.00 79.25 98 GLU A C 1
ATOM 791 O O . GLU A 1 98 ? 10.294 -3.054 -12.901 1.00 79.25 98 GLU A O 1
ATOM 796 N N . ASP A 1 99 ? 9.641 -4.576 -11.392 1.00 77.12 99 ASP A N 1
ATOM 797 C CA . ASP A 1 99 ? 10.189 -5.728 -12.118 1.00 77.12 99 ASP A CA 1
ATOM 798 C C . ASP A 1 99 ? 9.556 -5.856 -13.515 1.00 77.12 99 ASP A C 1
ATOM 800 O O . ASP A 1 99 ? 10.275 -5.898 -14.512 1.00 77.12 99 ASP A O 1
ATOM 804 N N . VAL A 1 100 ? 8.222 -5.800 -13.604 1.00 73.38 100 VAL A N 1
ATOM 805 C CA . VAL A 1 100 ? 7.487 -5.867 -14.881 1.00 73.38 100 VAL A CA 1
ATOM 806 C C . VAL A 1 100 ? 7.872 -4.717 -15.815 1.00 73.38 100 VAL A C 1
ATOM 808 O O . VAL A 1 100 ? 8.141 -4.943 -16.992 1.00 73.38 100 VAL A O 1
ATOM 811 N N . L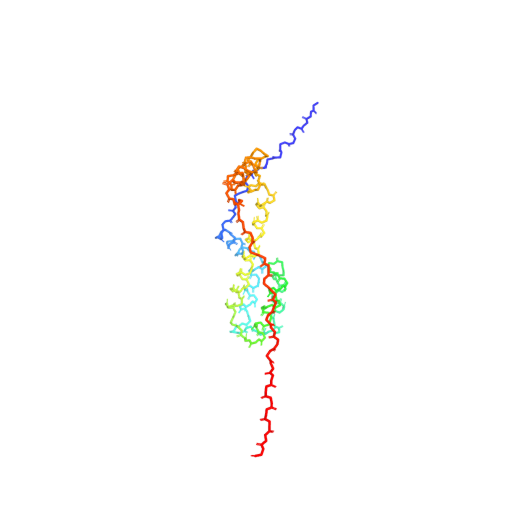EU A 1 101 ? 7.952 -3.485 -15.302 1.00 71.06 101 LEU A N 1
ATOM 812 C CA . LEU A 1 101 ? 8.326 -2.315 -16.105 1.00 71.06 101 LEU A CA 1
ATOM 813 C C . LEU A 1 101 ? 9.764 -2.396 -16.638 1.00 71.06 101 LEU A C 1
ATOM 815 O O . LEU A 1 101 ? 10.048 -1.858 -17.709 1.00 71.06 101 LEU A O 1
ATOM 819 N N . PHE A 1 102 ? 10.676 -3.037 -15.903 1.00 62.81 102 PHE A N 1
ATOM 820 C CA . PHE A 1 102 ? 12.049 -3.273 -16.360 1.00 62.81 102 PHE A CA 1
ATOM 821 C C . PHE A 1 102 ? 12.144 -4.387 -17.399 1.00 62.81 102 PHE A C 1
ATOM 823 O O . PHE A 1 102 ? 12.943 -4.274 -18.333 1.00 62.81 102 PHE A O 1
ATOM 830 N N . ASP A 1 103 ? 11.317 -5.419 -17.264 1.00 63.84 103 ASP A N 1
ATOM 831 C CA . ASP A 1 103 ? 11.250 -6.522 -18.217 1.00 63.84 103 ASP A CA 1
ATOM 832 C C . ASP A 1 103 ? 10.617 -6.079 -19.550 1.00 63.84 103 ASP A C 1
ATOM 834 O O . ASP A 1 103 ? 11.131 -6.417 -20.617 1.00 63.84 103 ASP A O 1
ATOM 838 N N . GLU A 1 104 ? 9.562 -5.255 -19.516 1.00 59.81 104 GLU A N 1
ATOM 839 C CA . GLU A 1 104 ? 8.911 -4.696 -20.714 1.00 59.81 104 GLU A CA 1
ATOM 840 C C . GLU A 1 104 ? 9.765 -3.643 -21.439 1.00 59.81 104 GLU A C 1
ATOM 842 O O . GLU A 1 104 ? 9.644 -3.473 -22.652 1.00 59.81 104 GLU A O 1
ATOM 847 N N . ALA A 1 105 ? 10.664 -2.953 -20.727 1.00 58.84 105 ALA A N 1
ATOM 848 C CA . ALA A 1 105 ? 11.591 -1.981 -21.312 1.00 58.84 105 ALA A CA 1
ATOM 849 C C . ALA A 1 105 ? 12.807 -2.623 -22.021 1.00 58.84 105 ALA A C 1
ATOM 851 O O . ALA A 1 105 ? 13.723 -1.902 -22.421 1.00 58.84 105 ALA A O 1
ATOM 852 N N . GLY A 1 106 ? 12.833 -3.954 -22.178 1.00 53.19 106 GLY A N 1
ATOM 853 C CA . GLY A 1 106 ? 13.824 -4.679 -22.987 1.00 53.19 106 GLY A CA 1
ATOM 854 C C . GLY A 1 106 ? 15.207 -4.836 -22.346 1.00 53.19 106 GLY A C 1
ATOM 855 O O . GLY A 1 106 ? 16.132 -5.319 -22.987 1.00 53.19 106 GLY A O 1
ATOM 856 N N . MET A 1 107 ? 15.382 -4.464 -21.075 1.00 57.25 107 MET A N 1
ATOM 857 C CA . MET A 1 107 ? 16.714 -4.410 -20.453 1.00 57.25 107 MET A CA 1
ATOM 858 C C . MET A 1 107 ? 17.250 -5.774 -19.976 1.00 57.25 107 MET A C 1
ATOM 860 O O . MET A 1 107 ? 18.427 -5.856 -19.627 1.00 57.25 107 MET A O 1
ATOM 864 N N . HIS A 1 108 ? 16.437 -6.842 -19.955 1.00 56.94 108 HIS A N 1
ATOM 865 C CA . HIS A 1 108 ? 16.865 -8.140 -19.403 1.00 56.94 108 HIS A CA 1
ATOM 866 C C . HIS A 1 108 ? 16.527 -9.401 -20.216 1.00 56.94 108 HIS A C 1
ATOM 868 O O . HIS A 1 108 ? 16.979 -10.474 -19.827 1.00 56.94 108 HIS A O 1
ATOM 874 N N . ASN A 1 109 ? 15.827 -9.310 -21.354 1.00 51.53 109 ASN A N 1
ATOM 875 C CA . ASN A 1 109 ? 15.428 -10.498 -22.134 1.00 51.53 109 ASN A CA 1
ATOM 876 C C . ASN A 1 109 ? 15.713 -10.418 -23.640 1.00 51.53 109 ASN A C 1
ATOM 878 O O . ASN A 1 109 ? 15.122 -11.164 -24.418 1.00 51.53 109 ASN A O 1
ATOM 882 N N . GLU A 1 110 ? 16.647 -9.578 -24.073 1.00 53.38 110 GLU A N 1
ATOM 883 C CA . GLU A 1 110 ? 17.132 -9.639 -25.451 1.00 53.38 110 GLU A CA 1
ATOM 884 C C . GLU A 1 110 ? 18.441 -10.426 -25.486 1.00 53.38 110 GLU A C 1
ATOM 886 O O . GLU A 1 110 ? 19.526 -9.857 -25.531 1.00 53.38 110 GLU A O 1
ATOM 891 N N . PHE A 1 111 ? 18.351 -11.764 -25.490 1.00 55.47 111 PHE A N 1
ATOM 892 C CA . PHE A 1 111 ? 19.383 -12.491 -26.227 1.00 55.47 111 PHE A CA 1
ATOM 893 C C . PHE A 1 111 ? 19.286 -11.987 -27.654 1.00 55.47 111 PHE A C 1
ATOM 895 O O . PHE A 1 111 ? 18.225 -12.077 -28.280 1.00 55.47 111 PHE A O 1
ATOM 902 N N . THR A 1 112 ? 20.380 -11.455 -28.178 1.00 62.31 112 THR A N 1
ATOM 903 C CA . THR A 1 112 ? 20.451 -11.216 -29.612 1.00 62.31 112 THR A CA 1
ATOM 904 C C . THR A 1 112 ? 20.145 -12.537 -30.327 1.00 62.31 112 THR A C 1
ATOM 906 O O . THR A 1 112 ? 20.458 -13.620 -29.824 1.00 62.31 112 THR A O 1
ATOM 909 N N . MET A 1 113 ? 19.533 -12.488 -31.514 1.00 65.44 113 MET A N 1
ATOM 910 C CA . MET A 1 113 ? 19.277 -13.707 -32.303 1.00 65.44 113 MET A CA 1
ATOM 911 C C . MET A 1 113 ? 20.546 -14.564 -32.470 1.00 65.44 113 MET A C 1
ATOM 913 O O . MET A 1 113 ? 20.457 -15.786 -32.529 1.00 65.44 113 MET A O 1
ATOM 917 N N . ALA A 1 114 ? 21.724 -13.929 -32.475 1.00 67.75 114 ALA A N 1
ATOM 918 C CA . ALA A 1 114 ? 23.022 -14.591 -32.477 1.00 67.75 114 ALA A CA 1
ATOM 919 C C . ALA A 1 114 ? 23.310 -15.379 -31.182 1.00 67.75 114 ALA A C 1
ATOM 921 O O . ALA A 1 114 ? 23.699 -16.540 -31.259 1.00 67.75 114 ALA A O 1
ATOM 922 N N . GLU A 1 115 ? 23.076 -14.802 -30.002 1.00 70.31 115 GLU A N 1
ATOM 923 C CA . GLU A 1 115 ? 23.265 -15.488 -28.711 1.00 70.31 115 GLU A CA 1
ATOM 924 C C . GLU A 1 115 ? 22.243 -16.610 -28.494 1.00 70.31 115 GLU A C 1
ATOM 926 O O . GLU A 1 115 ? 22.553 -17.644 -27.894 1.00 70.31 115 GLU A O 1
ATOM 931 N N . LEU A 1 116 ? 21.020 -16.436 -29.004 1.00 74.94 116 LEU A N 1
ATOM 932 C CA . LEU A 1 116 ? 19.998 -17.478 -28.973 1.00 74.94 116 LEU A CA 1
ATOM 933 C C . LEU A 1 116 ? 20.393 -18.653 -29.882 1.00 74.94 116 LEU A C 1
ATOM 935 O O . LEU A 1 116 ? 20.290 -19.810 -29.471 1.00 74.94 116 LEU A O 1
ATOM 939 N N . GLN A 1 117 ? 20.921 -18.358 -31.075 1.00 77.81 117 GLN A N 1
ATOM 940 C CA . GLN A 1 117 ? 21.462 -19.354 -31.999 1.00 77.81 117 GLN A CA 1
ATOM 941 C C . GLN A 1 117 ? 22.674 -20.083 -31.401 1.00 77.81 117 GLN A C 1
ATOM 943 O O . GLN A 1 117 ? 22.717 -21.308 -31.431 1.00 77.81 117 GLN A O 1
ATOM 948 N N . GLU A 1 118 ? 23.616 -19.371 -30.779 1.00 77.62 118 GLU A N 1
ATOM 949 C CA . GLU A 1 118 ? 24.799 -19.975 -30.155 1.00 77.62 118 GLU A CA 1
ATOM 950 C C . GLU A 1 118 ? 24.424 -20.920 -29.004 1.00 77.62 118 GLU A C 1
ATOM 952 O O . GLU A 1 118 ? 24.986 -22.009 -28.866 1.00 77.62 118 GLU A O 1
ATOM 957 N N . ARG A 1 119 ? 23.427 -20.549 -28.193 1.00 74.19 119 ARG A N 1
ATOM 958 C CA . ARG A 1 119 ? 22.902 -21.420 -27.132 1.00 74.19 119 ARG A CA 1
ATOM 959 C C . ARG A 1 119 ? 22.220 -22.661 -27.695 1.00 74.19 119 ARG A C 1
ATOM 961 O O . ARG A 1 119 ? 22.461 -23.754 -27.183 1.00 74.19 119 ARG A O 1
ATOM 968 N N . LEU A 1 120 ? 21.407 -22.517 -28.742 1.00 78.31 120 LEU A N 1
ATOM 969 C CA . LEU A 1 120 ? 20.786 -23.655 -29.425 1.00 78.31 120 LEU A CA 1
ATOM 970 C C . LEU A 1 120 ? 21.843 -24.578 -30.047 1.00 78.31 120 LEU A C 1
ATOM 972 O O . LEU A 1 120 ? 21.759 -25.796 -29.880 1.00 78.31 120 LEU A O 1
ATOM 976 N N . ASP A 1 121 ? 22.880 -24.016 -30.667 1.00 77.44 121 ASP A N 1
ATOM 977 C CA . ASP A 1 121 ? 23.988 -24.765 -31.261 1.00 77.44 121 ASP A CA 1
ATOM 978 C C . ASP A 1 121 ? 24.843 -25.474 -30.200 1.00 77.44 121 ASP A C 1
ATOM 980 O O . ASP A 1 121 ? 25.329 -26.584 -30.436 1.00 77.44 121 ASP A O 1
ATOM 984 N N . ASN A 1 122 ? 25.022 -24.870 -29.022 1.00 72.44 122 ASN A N 1
ATOM 985 C CA . ASN A 1 122 ? 25.694 -25.502 -27.886 1.00 72.44 122 ASN A CA 1
ATOM 986 C C . ASN A 1 122 ? 24.859 -26.655 -27.314 1.00 72.44 122 ASN A C 1
ATOM 988 O O . ASN A 1 122 ? 25.403 -27.730 -27.078 1.00 72.44 122 ASN A O 1
ATOM 992 N N . VAL A 1 123 ? 23.539 -26.493 -27.177 1.00 73.62 123 VAL A N 1
ATOM 993 C CA . VAL A 1 123 ? 22.636 -27.578 -26.746 1.00 73.62 123 VAL A CA 1
ATOM 994 C C . VAL A 1 123 ? 22.608 -28.721 -27.770 1.00 73.62 123 VAL A C 1
ATOM 996 O O . VAL A 1 123 ? 22.633 -29.895 -27.389 1.00 73.62 123 VAL A O 1
ATOM 999 N N . ALA A 1 124 ? 22.607 -28.405 -29.067 1.00 68.00 124 ALA A N 1
ATOM 1000 C CA . ALA A 1 124 ? 22.686 -29.397 -30.137 1.00 68.00 124 ALA A CA 1
ATOM 1001 C C . ALA A 1 124 ? 24.026 -30.154 -30.120 1.00 68.00 124 ALA A C 1
ATOM 1003 O O . ALA A 1 124 ? 24.040 -31.384 -30.205 1.00 68.00 124 ALA A O 1
ATOM 1004 N N . ARG A 1 125 ? 25.150 -29.451 -29.917 1.00 64.56 125 ARG A N 1
ATOM 1005 C CA . ARG A 1 125 ? 26.478 -30.068 -29.748 1.00 64.56 125 ARG A CA 1
ATOM 1006 C C . ARG A 1 125 ? 26.561 -30.949 -28.502 1.00 64.56 125 ARG A C 1
ATOM 1008 O O . ARG A 1 125 ? 27.100 -32.051 -28.585 1.00 64.56 125 ARG A O 1
ATOM 1015 N N . SER A 1 126 ? 25.976 -30.527 -27.381 1.00 60.28 126 SER A N 1
ATOM 1016 C CA . SER A 1 126 ? 25.915 -31.336 -26.157 1.00 60.28 126 SER A CA 1
ATOM 1017 C C . SER A 1 126 ? 25.064 -32.602 -26.322 1.00 60.28 126 SER A C 1
ATOM 1019 O O . SER A 1 126 ? 25.420 -33.639 -25.769 1.00 60.28 126 SER A O 1
ATOM 1021 N N . ARG A 1 127 ? 23.979 -32.575 -27.116 1.00 55.50 127 ARG A N 1
ATOM 1022 C CA . ARG A 1 127 ? 23.199 -33.791 -27.435 1.00 55.50 127 ARG A CA 1
ATOM 1023 C C . ARG A 1 127 ? 23.946 -34.748 -28.365 1.00 55.50 127 ARG A C 1
ATOM 1025 O O . ARG A 1 127 ? 23.822 -35.957 -28.187 1.00 55.50 127 ARG A O 1
ATOM 1032 N N . SER A 1 128 ? 24.756 -34.248 -29.298 1.00 53.16 128 SER A N 1
ATOM 1033 C CA . SER A 1 128 ? 25.558 -35.106 -30.186 1.00 53.16 128 SER A CA 1
ATOM 1034 C C . SER A 1 128 ? 26.721 -35.819 -29.484 1.00 53.16 128 SER A C 1
ATOM 1036 O O . SER A 1 128 ? 27.157 -36.859 -29.965 1.00 53.16 128 SER A O 1
ATOM 1038 N N . ALA A 1 129 ? 27.187 -35.335 -28.327 1.00 50.12 129 ALA A N 1
ATOM 1039 C CA . ALA A 1 129 ? 28.237 -36.003 -27.547 1.00 50.12 129 ALA A CA 1
ATOM 1040 C C . ALA A 1 129 ? 27.746 -37.241 -26.760 1.00 50.12 129 ALA A C 1
ATOM 1042 O O . ALA A 1 129 ? 28.559 -38.063 -26.346 1.00 50.12 129 ALA A O 1
ATOM 1043 N N . HIS A 1 130 ? 26.429 -37.406 -26.572 1.00 47.12 130 HIS A N 1
ATOM 1044 C CA . HIS A 1 130 ? 25.843 -38.514 -25.800 1.00 47.12 130 HIS A CA 1
ATOM 1045 C C . HIS A 1 130 ? 25.237 -39.644 -26.652 1.00 47.12 130 HIS A C 1
ATOM 1047 O O . HIS A 1 130 ? 24.731 -40.616 -26.096 1.00 47.12 130 HIS A O 1
ATOM 1053 N N . HIS A 1 131 ? 25.305 -39.570 -27.987 1.00 44.09 131 HIS A N 1
ATOM 1054 C CA . HIS A 1 131 ? 24.728 -40.586 -28.884 1.00 44.09 131 HIS A CA 1
ATOM 1055 C C . HIS A 1 131 ? 25.729 -41.623 -29.428 1.00 44.09 131 HIS A C 1
ATOM 1057 O O . HIS A 1 131 ? 25.423 -42.335 -30.381 1.00 44.09 131 HIS A O 1
ATOM 1063 N N . THR A 1 132 ? 26.886 -41.788 -28.786 1.00 47.62 132 THR A N 1
ATOM 1064 C CA . THR A 1 132 ? 27.840 -42.877 -29.073 1.00 47.62 132 THR A CA 1
ATOM 1065 C C . THR A 1 132 ? 28.244 -43.611 -27.798 1.00 47.62 132 THR A C 1
ATOM 1067 O O . THR A 1 132 ? 29.398 -43.561 -27.401 1.00 47.62 132 THR A O 1
ATOM 1070 N N . ALA A 1 133 ? 27.286 -44.263 -27.135 1.00 47.94 133 ALA A N 1
ATOM 1071 C CA . ALA A 1 133 ? 27.507 -45.461 -26.309 1.00 47.94 133 ALA A CA 1
ATOM 1072 C C . ALA A 1 133 ? 26.182 -45.908 -25.672 1.00 47.94 133 ALA A C 1
ATOM 1074 O O . ALA A 1 133 ? 25.850 -45.457 -24.583 1.00 47.94 133 ALA A O 1
ATOM 1075 N N . ALA A 1 134 ? 25.422 -46.765 -26.359 1.00 42.56 134 ALA A N 1
ATOM 1076 C CA . ALA A 1 134 ? 24.547 -47.777 -25.742 1.00 42.56 134 ALA A CA 1
ATOM 1077 C C . ALA A 1 134 ? 23.804 -48.567 -26.833 1.00 42.56 134 ALA A C 1
ATOM 1079 O O . ALA A 1 134 ? 22.577 -48.572 -26.913 1.00 42.56 134 ALA A O 1
ATOM 1080 N N . ALA A 1 135 ? 24.558 -49.242 -27.697 1.00 52.47 135 ALA A N 1
ATOM 1081 C CA . ALA A 1 135 ? 24.072 -50.490 -28.258 1.00 52.47 135 ALA A CA 1
ATOM 1082 C C . ALA A 1 135 ? 24.490 -51.583 -27.268 1.00 52.47 135 ALA A C 1
ATOM 1084 O O . ALA A 1 135 ? 25.656 -51.937 -27.274 1.00 52.47 135 ALA A O 1
ATOM 1085 N N . GLU A 1 136 ? 23.596 -52.014 -26.371 1.00 51.97 136 GLU A N 1
ATOM 1086 C CA . GLU A 1 136 ? 23.439 -53.424 -25.966 1.00 51.97 136 GLU A CA 1
ATOM 1087 C C . GLU A 1 136 ? 22.409 -53.613 -24.834 1.00 51.97 136 GLU A C 1
ATOM 1089 O O . GLU A 1 136 ? 22.470 -52.982 -23.786 1.00 51.97 136 GLU A O 1
ATOM 1094 N N . VAL A 1 137 ? 21.484 -54.545 -25.095 1.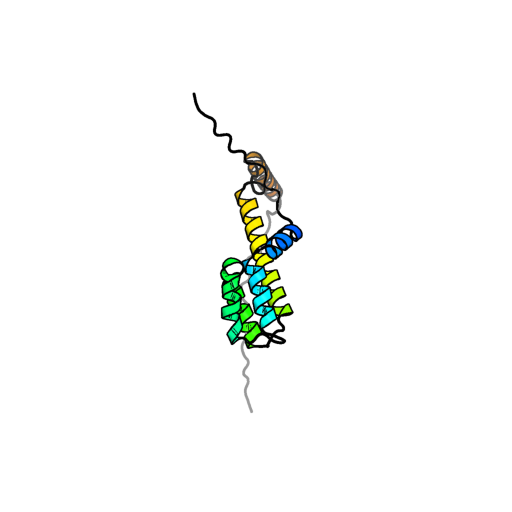00 49.91 137 VAL A N 1
ATOM 1095 C CA . VAL A 1 137 ? 20.633 -55.319 -24.172 1.00 49.91 137 VAL A CA 1
ATOM 1096 C C . VAL A 1 137 ? 19.594 -54.558 -23.328 1.00 49.91 137 VAL A C 1
ATOM 1098 O O . VAL A 1 137 ? 19.811 -54.175 -22.183 1.00 49.91 137 VAL A O 1
ATOM 1101 N N . ARG A 1 138 ? 18.363 -54.488 -23.856 1.00 50.47 138 ARG A N 1
ATOM 1102 C CA . ARG A 1 138 ? 17.141 -54.390 -23.037 1.00 50.47 138 ARG A CA 1
ATOM 1103 C C . ARG A 1 138 ? 16.830 -55.771 -22.436 1.00 50.47 138 ARG A C 1
ATOM 1105 O O . ARG A 1 138 ? 16.604 -56.693 -23.221 1.00 50.47 138 ARG A O 1
ATOM 1112 N N . PRO A 1 139 ? 16.721 -55.949 -21.108 1.00 48.25 139 PRO A N 1
ATOM 1113 C CA . PRO A 1 139 ? 16.002 -57.092 -20.561 1.00 48.25 139 PRO A CA 1
ATOM 1114 C C . PRO A 1 139 ? 14.504 -56.889 -20.828 1.00 48.25 139 PRO A C 1
ATOM 1116 O O . PRO A 1 139 ? 13.971 -55.803 -20.588 1.00 48.25 139 PRO A O 1
ATOM 1119 N N . LEU A 1 140 ? 13.830 -57.910 -21.365 1.00 61.06 140 LEU A N 1
ATOM 1120 C CA . LEU A 1 140 ? 12.377 -57.901 -21.556 1.00 61.06 140 LEU A CA 1
ATOM 1121 C C . LEU A 1 140 ? 11.641 -57.644 -20.223 1.00 61.06 140 LEU A C 1
ATOM 1123 O O . LEU A 1 140 ? 12.134 -58.053 -19.169 1.00 61.06 140 LEU A O 1
ATOM 1127 N N . PRO A 1 141 ? 10.446 -57.023 -20.257 1.00 53.50 141 PRO A N 1
ATOM 1128 C CA . PRO A 1 141 ? 9.613 -56.879 -19.070 1.00 53.50 141 PRO A CA 1
ATOM 1129 C C . PRO A 1 141 ? 9.251 -58.264 -18.517 1.00 53.50 141 PRO A C 1
ATOM 1131 O O . PRO A 1 141 ? 8.689 -59.097 -19.228 1.00 53.50 141 PRO A O 1
ATOM 1134 N N . GLN A 1 142 ? 9.600 -58.515 -17.253 1.00 63.28 142 GLN A N 1
ATOM 1135 C CA . GLN A 1 142 ? 9.193 -59.731 -16.551 1.00 63.28 142 GLN A CA 1
ATOM 1136 C C . GLN A 1 142 ? 7.662 -59.756 -16.395 1.00 63.28 142 GLN A C 1
ATOM 1138 O O . GLN A 1 142 ? 7.067 -58.709 -16.118 1.00 63.28 142 GLN A O 1
ATOM 1143 N N . PRO A 1 143 ? 7.010 -60.920 -16.562 1.00 66.50 143 PRO A N 1
ATOM 1144 C CA . PRO A 1 143 ? 5.589 -61.054 -16.277 1.00 66.50 143 PRO A CA 1
ATOM 1145 C C . PRO A 1 143 ? 5.318 -60.859 -14.774 1.00 66.50 143 PRO A C 1
ATOM 1147 O O . PRO A 1 143 ? 6.182 -61.167 -13.948 1.00 66.50 143 PRO A O 1
ATOM 1150 N N . PRO A 1 144 ? 4.131 -60.349 -14.404 1.00 68.31 144 PRO A N 1
ATOM 1151 C CA . PRO A 1 144 ? 3.774 -60.140 -13.008 1.00 68.31 144 PRO A CA 1
ATOM 1152 C C . PRO A 1 144 ? 3.711 -61.474 -12.242 1.00 68.31 144 PRO A C 1
ATOM 1154 O O . PRO A 1 144 ? 3.359 -62.502 -12.829 1.00 68.31 144 PRO A O 1
ATOM 1157 N N . PRO A 1 145 ? 4.037 -61.473 -10.936 1.00 68.19 145 PRO A N 1
ATOM 1158 C CA . PRO A 1 145 ? 3.976 -62.674 -10.114 1.00 68.19 145 PRO A CA 1
ATOM 1159 C C . PRO A 1 145 ? 2.526 -63.171 -9.952 1.00 68.19 145 PRO A C 1
ATOM 1161 O O . PRO A 1 145 ? 1.589 -62.366 -10.002 1.00 68.19 145 PRO A O 1
ATOM 1164 N N . PRO A 1 146 ? 2.324 -64.486 -9.745 1.00 71.50 146 PRO A N 1
ATOM 1165 C CA . PRO A 1 146 ? 1.000 -65.049 -9.517 1.00 71.50 146 PRO A CA 1
ATOM 1166 C C . PRO A 1 146 ? 0.397 -64.543 -8.192 1.00 71.50 146 PRO A C 1
ATOM 1168 O O . PRO A 1 146 ? 1.137 -64.242 -7.251 1.00 71.50 146 PRO A O 1
ATOM 1171 N N . PRO A 1 147 ? -0.941 -64.448 -8.097 1.00 66.06 147 PRO A N 1
ATOM 1172 C CA . PRO A 1 147 ? -1.613 -64.020 -6.878 1.00 66.06 147 PRO A CA 1
ATOM 1173 C C . PRO A 1 147 ? -1.383 -65.028 -5.745 1.00 66.06 147 PRO A C 1
ATOM 1175 O O . PRO A 1 147 ? -1.494 -66.237 -5.941 1.00 66.06 147 PRO A O 1
ATOM 1178 N N . LEU A 1 148 ? -1.082 -64.509 -4.552 1.00 63.22 148 LEU A N 1
ATOM 1179 C CA . LEU A 1 148 ? -0.970 -65.288 -3.320 1.00 63.22 148 LEU A CA 1
ATOM 1180 C C . LEU A 1 148 ? -2.312 -65.979 -3.035 1.00 63.22 148 LEU A C 1
ATOM 1182 O O . LEU A 1 148 ? -3.325 -65.308 -2.829 1.00 63.22 148 LEU A O 1
ATOM 1186 N N . GLN A 1 149 ? -2.320 -67.314 -3.025 1.00 54.34 149 GLN A N 1
ATOM 1187 C CA . GLN A 1 149 ? -3.437 -68.083 -2.482 1.00 54.34 149 GLN A CA 1
ATOM 1188 C C . GLN A 1 149 ? -3.558 -67.760 -0.989 1.00 54.34 149 GLN A C 1
ATOM 1190 O O . GLN A 1 149 ? -2.646 -68.029 -0.210 1.00 54.34 149 GLN A O 1
ATOM 1195 N N . LEU A 1 150 ? -4.687 -67.164 -0.603 1.00 57.31 150 LEU A N 1
ATOM 1196 C CA . LEU A 1 150 ? -5.153 -67.167 0.778 1.00 57.31 150 LEU A CA 1
ATOM 1197 C C . LEU A 1 150 ? -5.421 -68.631 1.157 1.00 57.31 150 LEU A C 1
ATOM 1199 O O . LEU A 1 150 ? -6.447 -69.186 0.764 1.00 57.31 150 LEU A O 1
ATOM 1203 N N . GLU A 1 151 ? -4.532 -69.252 1.928 1.00 57.00 151 GLU A N 1
ATOM 1204 C CA . GLU A 1 151 ? -4.926 -70.387 2.764 1.00 57.00 151 GLU A CA 1
ATOM 1205 C C . GLU A 1 151 ? -5.740 -69.830 3.932 1.00 57.00 151 GLU A C 1
ATOM 1207 O O . GLU A 1 151 ? -5.243 -69.526 5.014 1.00 57.00 151 GLU A O 1
ATOM 1212 N N . GLY A 1 152 ? -7.023 -69.606 3.655 1.00 56.47 152 GLY A N 1
ATOM 1213 C CA . GLY A 1 152 ? -8.047 -69.579 4.680 1.00 56.47 152 GLY A CA 1
ATOM 1214 C C . GLY A 1 152 ? -8.327 -71.012 5.102 1.00 56.47 152 GLY A C 1
ATOM 1215 O O . GLY A 1 152 ? -9.292 -71.600 4.626 1.00 56.47 152 GLY A O 1
ATOM 1216 N N . ASP A 1 153 ? -7.492 -71.557 5.980 1.00 48.91 153 ASP A N 1
ATOM 1217 C CA . ASP A 1 153 ? -7.862 -72.730 6.764 1.00 48.91 153 ASP A CA 1
ATOM 1218 C C . ASP A 1 153 ? -8.486 -72.228 8.065 1.00 48.91 153 ASP A C 1
ATOM 1220 O O . ASP A 1 153 ? -7.823 -71.852 9.033 1.00 48.91 153 ASP A O 1
ATOM 1224 N N . GLY A 1 154 ? -9.809 -72.105 8.033 1.00 53.03 154 GLY A N 1
ATOM 1225 C CA . GLY A 1 154 ? -10.588 -72.107 9.251 1.00 53.03 154 GLY A CA 1
ATOM 1226 C C . GLY A 1 154 ? -10.842 -73.551 9.636 1.00 53.03 154 GLY A C 1
ATOM 1227 O O . GLY A 1 154 ? -11.454 -74.267 8.854 1.00 53.03 154 GLY A O 1
ATOM 1228 N N . SER A 1 155 ? -10.477 -73.944 10.855 1.00 52.38 155 SER A N 1
ATOM 1229 C CA . SER A 1 155 ? -11.279 -74.926 11.579 1.00 52.38 155 SER A CA 1
ATOM 1230 C C . SER A 1 155 ? -10.946 -74.985 13.072 1.00 52.38 155 SER A C 1
ATOM 1232 O O . SER A 1 155 ? -9.812 -75.259 13.446 1.00 52.38 155 SER A O 1
ATOM 1234 N N . CYS A 1 156 ? -12.016 -74.780 13.848 1.00 51.22 156 CYS A N 1
ATOM 1235 C CA . CYS A 1 156 ? -12.362 -75.370 15.150 1.00 51.22 156 CYS A CA 1
ATOM 1236 C C . CYS A 1 156 ? -11.431 -75.168 16.353 1.00 51.22 156 CYS A C 1
ATOM 1238 O O . CYS A 1 156 ? -10.423 -75.894 16.475 1.00 51.22 156 CYS A O 1
#

Secondary structure (DSSP, 8-state):
-----------PPPPPHHHHHHHHHT-HHHHHHHHHHHHT-S-B-TTTHHHHHTTTTTTS-HHHHHHHHHHHHHSPBPHHHHHHHHHHHHHHHHHHHHHHHHHHTTSS----HHHHHHHHHHHHHHHHTTSSS--S-PPPPPPPPPPPP-------